Protein AF-A0A970PV44-F1 (afdb_monomer)

Sequence (141 aa):
REEISSREQLLSRIKLVRANASATMACYLYDFDLPQGEVYLADRWHYGSERLESALRNNFFGRYIDDVYYDVAVLTPRHIRVFACPRFNTEKNNDEIQQAVQARVRTVLESIKQYLDLDLDLEQMTVLPNLFALVRETEET

Structure (mmCIF, N/CA/C/O backbone):
data_AF-A0A970PV44-F1
#
_entry.id   AF-A0A970PV44-F1
#
loop_
_atom_site.group_PDB
_atom_site.id
_atom_site.type_symbol
_atom_site.label_atom_id
_atom_site.label_alt_id
_atom_site.label_comp_id
_atom_site.label_asym_id
_atom_site.label_entity_id
_atom_site.label_seq_id
_atom_site.pdbx_PDB_ins_code
_atom_site.Cartn_x
_atom_site.Cartn_y
_atom_site.Cartn_z
_atom_site.occupancy
_atom_site.B_iso_or_equiv
_atom_site.auth_seq_id
_atom_site.auth_comp_id
_atom_site.auth_asym_id
_atom_site.auth_atom_id
_atom_site.pdbx_PDB_model_num
ATOM 1 N N . ARG A 1 1 ? 2.798 -21.375 3.248 1.00 48.78 1 ARG A N 1
ATOM 2 C CA . ARG A 1 1 ? 2.315 -20.215 4.037 1.00 48.78 1 ARG A CA 1
ATOM 3 C C . ARG A 1 1 ? 1.330 -20.774 5.051 1.00 48.78 1 ARG A C 1
ATOM 5 O O . ARG A 1 1 ? 0.438 -21.482 4.617 1.00 48.78 1 ARG A O 1
ATOM 12 N N . GLU A 1 2 ? 1.538 -20.563 6.350 1.00 54.62 2 GLU A N 1
ATOM 13 C CA . GLU A 1 2 ? 0.539 -20.940 7.362 1.00 54.62 2 GLU A CA 1
ATOM 14 C C . GLU A 1 2 ? -0.668 -20.002 7.257 1.00 54.62 2 GLU A C 1
ATOM 16 O O . GLU A 1 2 ? -0.489 -18.784 7.179 1.00 54.62 2 GLU A O 1
ATOM 21 N N . GLU A 1 3 ? -1.873 -20.562 7.232 1.00 62.09 3 GLU A N 1
ATOM 22 C CA . GLU A 1 3 ? -3.119 -19.797 7.249 1.00 62.09 3 GLU A CA 1
ATOM 23 C C . GLU A 1 3 ? -3.427 -19.316 8.675 1.00 62.09 3 GLU A C 1
ATOM 25 O O . GLU A 1 3 ? -3.170 -20.018 9.652 1.00 62.09 3 GLU A O 1
ATOM 30 N N . ILE A 1 4 ? -3.945 -18.092 8.802 1.00 66.31 4 ILE A N 1
ATOM 31 C CA . ILE A 1 4 ? -4.392 -17.534 10.082 1.00 66.31 4 ILE A CA 1
ATOM 32 C C . ILE A 1 4 ? -5.891 -17.807 10.186 1.00 66.31 4 ILE A C 1
ATOM 34 O O . ILE A 1 4 ? -6.670 -17.200 9.453 1.00 66.31 4 ILE A O 1
ATOM 38 N N . SER A 1 5 ? -6.279 -18.724 11.073 1.00 71.88 5 SER A N 1
ATOM 39 C CA . SER A 1 5 ? -7.649 -19.247 11.148 1.00 71.88 5 SER A CA 1
ATOM 40 C C . SER A 1 5 ? -8.538 -18.552 12.183 1.00 71.88 5 SER A C 1
ATOM 42 O O . SER A 1 5 ? -9.728 -18.841 12.248 1.00 71.88 5 SER A O 1
ATOM 44 N N . SER A 1 6 ? -8.004 -17.625 12.992 1.00 77.94 6 SER A N 1
ATOM 45 C CA . SER A 1 6 ? -8.820 -16.851 13.940 1.00 77.94 6 SER A CA 1
ATOM 46 C C . SER A 1 6 ? -8.314 -15.426 14.188 1.00 77.94 6 SER A C 1
ATOM 48 O O . SER A 1 6 ? -7.128 -15.110 14.031 1.00 77.94 6 SER A O 1
ATOM 50 N N . ARG A 1 7 ? -9.223 -14.547 14.638 1.00 79.44 7 ARG A N 1
ATOM 51 C CA . ARG A 1 7 ? -8.915 -13.153 15.022 1.00 79.44 7 ARG A CA 1
ATOM 52 C C . ARG A 1 7 ? -7.883 -13.073 16.149 1.00 79.44 7 ARG A C 1
ATOM 54 O O . ARG A 1 7 ? -7.017 -12.199 16.143 1.00 79.44 7 ARG A O 1
ATOM 61 N N . GLU A 1 8 ? -7.947 -13.998 17.102 1.00 78.94 8 GLU A N 1
ATOM 62 C CA . GLU A 1 8 ? -7.019 -14.074 18.236 1.00 78.94 8 GLU A CA 1
ATOM 63 C C . GLU A 1 8 ? -5.613 -14.469 17.786 1.00 78.94 8 GLU A C 1
ATOM 65 O O . GLU A 1 8 ? -4.631 -13.882 18.247 1.00 78.94 8 GLU A O 1
ATOM 70 N N . GLN A 1 9 ? -5.503 -15.410 16.841 1.00 79.44 9 GLN A N 1
ATOM 71 C CA . GLN A 1 9 ? -4.222 -15.765 16.236 1.00 79.44 9 GLN A CA 1
ATOM 72 C C . GLN A 1 9 ? -3.623 -14.585 15.471 1.00 79.44 9 GLN A C 1
ATOM 74 O O . GLN A 1 9 ? -2.424 -14.329 15.600 1.00 79.44 9 GLN A O 1
ATOM 79 N N . LEU A 1 10 ? -4.443 -13.832 14.729 1.00 79.62 10 LEU A N 1
ATOM 80 C CA . LEU A 1 10 ? -3.992 -12.628 14.034 1.00 79.62 10 LEU A CA 1
ATOM 81 C C . LEU A 1 10 ? -3.448 -11.586 15.022 1.00 79.62 10 LEU A C 1
ATOM 83 O O . LEU A 1 10 ? -2.328 -11.107 14.850 1.00 79.62 10 LEU A O 1
ATOM 87 N N . LEU A 1 11 ? -4.188 -11.282 16.093 1.00 78.81 11 LEU A N 1
ATOM 88 C CA . LEU A 1 11 ? -3.743 -10.346 17.132 1.00 78.81 11 LEU A CA 1
ATOM 89 C C . LEU A 1 11 ? -2.473 -10.816 17.834 1.00 78.81 11 LEU A C 1
ATOM 91 O O . LEU A 1 11 ? -1.575 -10.010 18.078 1.00 78.81 11 LEU A O 1
ATOM 95 N N . SER A 1 12 ? -2.392 -12.105 18.161 1.00 76.62 12 SER A N 1
ATOM 96 C CA . SER A 1 12 ? -1.203 -12.700 18.766 1.00 76.62 12 SER A CA 1
ATOM 97 C C . SER A 1 12 ? 0.010 -12.523 17.853 1.00 76.62 12 SER A C 1
ATOM 99 O O . SER A 1 12 ? 1.041 -12.021 18.296 1.00 76.62 12 SER A O 1
ATOM 101 N N . ARG A 1 13 ? -0.131 -12.812 16.551 1.00 79.50 13 ARG A N 1
ATOM 102 C CA . ARG A 1 13 ? 0.947 -12.625 15.570 1.00 79.50 13 ARG A CA 1
ATOM 103 C C . ARG A 1 13 ? 1.336 -11.153 15.419 1.00 79.50 13 ARG A C 1
ATOM 105 O O . ARG A 1 13 ? 2.525 -10.861 15.482 1.00 79.50 13 ARG A O 1
ATOM 112 N N . ILE A 1 14 ? 0.375 -10.231 15.308 1.00 79.19 14 ILE A N 1
ATOM 113 C CA . ILE A 1 14 ? 0.627 -8.776 15.243 1.00 79.19 14 ILE A CA 1
ATOM 114 C C . ILE A 1 14 ? 1.417 -8.303 16.474 1.00 79.19 14 ILE A C 1
ATOM 116 O O . ILE A 1 14 ? 2.415 -7.592 16.331 1.00 79.19 14 ILE A O 1
ATOM 120 N N . LYS A 1 15 ? 1.021 -8.743 17.677 1.00 75.56 15 LYS A N 1
ATOM 121 C CA . LYS A 1 15 ? 1.729 -8.443 18.933 1.00 75.56 15 LYS A CA 1
ATOM 122 C C . LYS A 1 15 ? 3.137 -9.039 18.958 1.00 75.56 15 LYS A C 1
ATOM 124 O O . LYS A 1 15 ? 4.075 -8.345 19.342 1.00 75.56 15 LYS A O 1
ATOM 129 N N . LEU A 1 16 ? 3.295 -10.292 18.526 1.00 80.56 16 LEU A N 1
ATOM 130 C CA . LEU A 1 16 ? 4.586 -10.988 18.478 1.00 80.56 16 LEU A CA 1
ATOM 131 C C . LEU A 1 16 ? 5.588 -10.270 17.570 1.00 80.56 16 LEU A C 1
ATOM 133 O O . LEU A 1 16 ? 6.731 -10.062 17.972 1.00 80.56 16 LEU A O 1
ATOM 137 N N . VAL A 1 17 ? 5.159 -9.836 16.381 1.00 80.50 17 VAL A N 1
ATOM 138 C CA . VAL A 1 17 ? 6.032 -9.103 15.448 1.00 80.50 17 VAL A CA 1
ATOM 139 C C . VAL A 1 17 ? 6.165 -7.616 15.786 1.00 80.50 17 VAL A C 1
ATOM 141 O O . VAL A 1 17 ? 6.857 -6.890 15.074 1.00 80.50 17 VAL A O 1
ATOM 144 N N . ARG A 1 18 ? 5.509 -7.153 16.861 1.00 74.75 18 ARG A N 1
ATOM 145 C CA . ARG A 1 18 ? 5.439 -5.740 17.269 1.00 74.75 18 ARG A CA 1
ATOM 146 C C . ARG A 1 18 ? 5.046 -4.829 16.103 1.00 74.75 18 ARG A C 1
ATOM 148 O O . ARG A 1 18 ? 5.586 -3.733 15.951 1.00 74.75 18 ARG A O 1
ATOM 155 N N . ALA A 1 19 ? 4.125 -5.299 15.260 1.00 75.38 19 ALA A N 1
ATOM 156 C CA . ALA A 1 19 ? 3.626 -4.505 14.150 1.00 75.38 19 ALA A CA 1
ATOM 157 C C . ALA A 1 19 ? 2.840 -3.325 14.724 1.00 75.38 19 ALA A C 1
ATOM 159 O O . ALA A 1 19 ? 1.851 -3.500 15.432 1.00 75.38 19 ALA A O 1
ATOM 160 N N . ASN A 1 20 ? 3.297 -2.115 14.421 1.00 80.69 20 ASN A N 1
ATOM 161 C CA . ASN A 1 20 ? 2.693 -0.870 14.878 1.00 80.69 20 ASN A CA 1
ATOM 162 C C . ASN A 1 20 ? 1.494 -0.496 13.986 1.00 80.69 20 ASN A C 1
ATOM 164 O O . ASN A 1 20 ? 1.412 0.619 13.482 1.00 80.69 20 ASN A O 1
ATOM 168 N N . ALA A 1 21 ? 0.606 -1.462 13.750 1.00 85.06 21 ALA A N 1
ATOM 169 C CA . ALA A 1 21 ? -0.514 -1.401 12.820 1.00 85.06 21 ALA A CA 1
ATOM 170 C C . ALA A 1 21 ? -1.846 -1.498 13.579 1.00 85.06 21 ALA A C 1
ATOM 172 O O . ALA A 1 21 ? -1.984 -2.289 14.515 1.00 85.06 21 ALA A O 1
ATOM 173 N N . SER A 1 22 ? -2.829 -0.696 13.180 1.00 86.44 22 SER A N 1
ATOM 174 C CA . SER A 1 22 ? -4.175 -0.736 13.740 1.00 86.44 22 SER A CA 1
ATOM 175 C C . SER A 1 22 ? -4.928 -1.954 13.213 1.00 86.44 22 SER A C 1
ATOM 177 O O . SER A 1 22 ? -5.159 -2.088 12.016 1.00 86.44 22 SER A O 1
ATOM 179 N N . ALA A 1 23 ? -5.339 -2.845 14.116 1.00 84.38 23 ALA A N 1
ATOM 180 C CA . ALA A 1 23 ? -6.102 -4.035 13.747 1.00 84.38 23 ALA A CA 1
ATOM 181 C C . ALA A 1 23 ? -7.593 -3.764 13.516 1.00 84.38 23 ALA A C 1
ATOM 183 O O . ALA A 1 23 ? -8.278 -4.646 13.012 1.00 84.38 23 ALA A O 1
ATOM 184 N N . THR A 1 24 ? -8.099 -2.588 13.897 1.00 86.19 24 THR A N 1
ATOM 185 C CA . THR A 1 24 ? -9.535 -2.257 13.918 1.00 86.19 24 THR A CA 1
ATOM 186 C C . THR A 1 24 ? -9.936 -1.175 12.921 1.00 86.19 24 THR A C 1
ATOM 188 O O . THR A 1 24 ? -11.124 -1.039 12.643 1.00 86.19 24 THR A O 1
ATOM 191 N N . MET A 1 25 ? -8.978 -0.410 12.396 1.00 91.06 25 MET A N 1
ATOM 192 C CA . MET A 1 25 ? -9.230 0.629 11.396 1.00 91.06 25 MET A CA 1
ATOM 193 C C . MET A 1 25 ? -9.129 0.084 9.974 1.00 91.06 25 MET A C 1
ATOM 195 O O . MET A 1 25 ? -8.475 -0.935 9.737 1.00 91.06 25 MET A O 1
ATOM 199 N N . ALA A 1 26 ? -9.739 0.803 9.030 1.00 92.50 26 ALA A N 1
ATOM 200 C CA . ALA A 1 26 ? -9.743 0.410 7.630 1.00 92.50 26 ALA A CA 1
ATOM 201 C C . ALA A 1 26 ? -8.322 0.360 7.055 1.00 92.50 26 ALA A C 1
ATOM 203 O O . ALA A 1 26 ? -7.492 1.231 7.318 1.00 92.50 26 ALA A O 1
ATOM 204 N N . CYS A 1 27 ? -8.057 -0.671 6.261 1.00 93.19 27 CYS A N 1
ATOM 205 C CA . CYS A 1 27 ? -6.813 -0.850 5.523 1.00 93.19 27 CYS A CA 1
ATOM 206 C C . CYS A 1 27 ? -7.104 -0.794 4.024 1.00 93.19 27 CYS A C 1
ATOM 208 O O . CYS A 1 27 ? -8.205 -1.118 3.581 1.00 93.19 27 CYS A O 1
ATOM 210 N N . TYR A 1 28 ? -6.108 -0.425 3.231 1.00 94.19 28 TYR A N 1
ATOM 211 C CA . TYR A 1 28 ? -6.273 -0.198 1.801 1.00 94.19 28 TYR A CA 1
ATOM 212 C C . TYR A 1 28 ? -5.299 -1.066 1.020 1.00 94.19 28 TYR A C 1
ATOM 214 O O . TYR A 1 28 ? -4.120 -1.159 1.363 1.00 94.19 28 TYR A O 1
ATOM 222 N N . LEU A 1 29 ? -5.801 -1.688 -0.038 1.00 94.44 29 LEU A N 1
ATOM 223 C CA . LEU A 1 29 ? -5.012 -2.449 -0.990 1.00 94.44 29 LEU A CA 1
ATOM 224 C C . LEU A 1 29 ? -5.160 -1.809 -2.365 1.00 94.44 29 LEU A C 1
ATOM 226 O O . LEU A 1 29 ? -6.281 -1.566 -2.809 1.00 94.44 29 LEU A O 1
ATOM 230 N N . TYR A 1 30 ? -4.040 -1.549 -3.021 1.00 95.44 30 TYR A N 1
ATOM 231 C CA . TYR A 1 30 ? -3.997 -1.042 -4.384 1.00 95.44 30 TYR A CA 1
ATOM 232 C C . TYR A 1 30 ? -3.244 -2.039 -5.248 1.00 95.44 30 TYR A C 1
ATOM 234 O O . TYR A 1 30 ? -2.122 -2.421 -4.910 1.00 95.44 30 TYR A O 1
ATOM 242 N N . ASP A 1 31 ? -3.868 -2.442 -6.343 1.00 95.62 31 ASP A N 1
ATOM 243 C CA . ASP A 1 31 ? -3.271 -3.272 -7.375 1.00 95.62 31 ASP A CA 1
ATOM 244 C C . ASP A 1 31 ? -2.995 -2.410 -8.603 1.00 95.62 31 ASP A C 1
ATOM 246 O O . ASP A 1 31 ? -3.882 -1.709 -9.100 1.00 95.62 31 ASP A O 1
ATOM 250 N N . PHE A 1 32 ? -1.743 -2.441 -9.047 1.00 95.69 32 PHE A N 1
ATOM 251 C CA . PHE A 1 32 ? -1.248 -1.684 -10.183 1.00 95.69 32 PHE A CA 1
ATOM 252 C C . PHE A 1 32 ? -0.755 -2.621 -11.280 1.00 95.69 32 PHE A C 1
ATOM 254 O O . PHE A 1 32 ? 0.020 -3.544 -11.001 1.00 95.69 32 PHE A O 1
ATOM 261 N N . ASP A 1 33 ? -1.133 -2.315 -12.519 1.00 94.62 33 ASP A N 1
ATOM 262 C CA . ASP A 1 33 ? -0.465 -2.839 -13.704 1.00 94.62 33 ASP A CA 1
ATOM 263 C C . ASP A 1 33 ? 0.785 -2.002 -13.999 1.00 94.62 33 ASP A C 1
ATOM 265 O O . ASP A 1 33 ? 0.784 -0.774 -13.884 1.00 94.62 33 ASP A O 1
ATOM 269 N N . LEU A 1 34 ? 1.864 -2.686 -14.370 1.00 92.69 34 LEU A N 1
ATOM 270 C CA . LEU A 1 34 ? 3.108 -2.099 -14.852 1.00 92.69 34 LEU A CA 1
ATOM 271 C C . LEU A 1 34 ? 3.304 -2.537 -16.311 1.00 92.69 34 LEU A C 1
ATOM 273 O O . LEU A 1 34 ? 3.940 -3.572 -16.563 1.00 92.69 34 LEU A O 1
ATOM 277 N N . PRO A 1 35 ? 2.783 -1.779 -17.296 1.00 90.50 35 PRO A N 1
ATOM 278 C CA . PRO A 1 35 ? 2.786 -2.190 -18.695 1.00 90.50 35 PRO A CA 1
ATOM 279 C C . PRO A 1 35 ? 4.186 -2.469 -19.243 1.00 90.50 35 PRO A C 1
ATOM 281 O O . PRO A 1 35 ? 4.366 -3.403 -20.028 1.00 90.50 35 PRO A O 1
ATOM 284 N N . GLN A 1 36 ? 5.176 -1.683 -18.809 1.00 88.69 36 GLN A N 1
ATOM 285 C CA . GLN A 1 36 ? 6.568 -1.780 -19.255 1.00 88.69 36 GLN A CA 1
ATOM 286 C C . GLN A 1 36 ? 7.399 -2.780 -18.437 1.00 88.69 36 GLN A C 1
ATOM 288 O O . GLN A 1 36 ? 8.595 -2.933 -18.686 1.00 88.69 36 GLN A O 1
ATOM 293 N N . GLY A 1 37 ? 6.798 -3.454 -17.456 1.00 84.06 37 GLY A N 1
ATOM 294 C CA . GLY A 1 37 ? 7.532 -4.178 -16.424 1.00 84.06 37 GLY A CA 1
ATOM 295 C C . GLY A 1 37 ? 8.370 -5.345 -16.939 1.00 84.06 37 GLY A C 1
ATOM 296 O O . GLY A 1 37 ? 9.511 -5.499 -16.516 1.00 84.06 37 GLY A O 1
ATOM 297 N N . GLU A 1 38 ? 7.864 -6.112 -17.909 1.00 84.56 38 GLU A N 1
ATOM 298 C CA . GLU A 1 38 ? 8.612 -7.212 -18.546 1.00 84.56 38 GLU A CA 1
ATOM 299 C C . GLU A 1 38 ? 9.918 -6.715 -19.190 1.00 84.56 38 GLU A C 1
ATOM 301 O O . GLU A 1 38 ? 10.996 -7.229 -18.900 1.00 84.56 38 GLU A O 1
ATOM 306 N N . VAL A 1 39 ? 9.840 -5.662 -20.012 1.00 83.44 39 VAL A N 1
ATOM 307 C CA . VAL A 1 39 ? 11.006 -5.086 -20.708 1.00 83.44 39 VAL A CA 1
ATOM 308 C C . VAL A 1 39 ? 11.951 -4.412 -19.714 1.00 83.44 39 VAL A C 1
ATOM 310 O O . VAL A 1 39 ? 13.160 -4.637 -1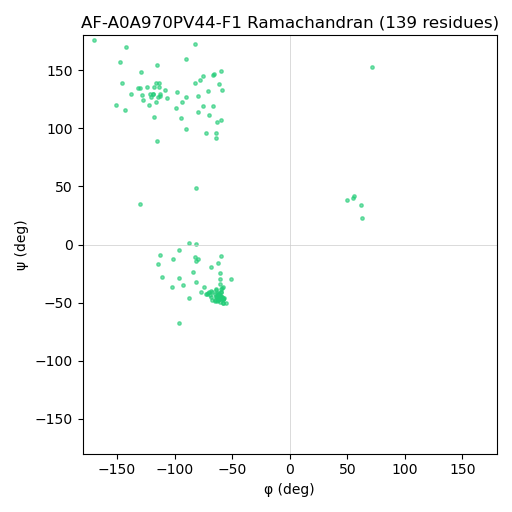9.744 1.00 83.44 39 VAL A O 1
ATOM 313 N N . TYR A 1 40 ? 11.402 -3.625 -18.786 1.00 80.69 40 TYR A N 1
ATOM 314 C CA . TYR A 1 40 ? 12.178 -2.901 -17.782 1.00 80.69 40 TYR A CA 1
ATOM 315 C C . TYR A 1 40 ? 13.000 -3.839 -16.889 1.00 80.69 40 TYR A C 1
ATOM 317 O O . TYR A 1 40 ? 14.159 -3.556 -16.572 1.00 80.69 40 TYR A O 1
ATOM 325 N N . LEU A 1 41 ? 12.410 -4.968 -16.492 1.00 79.81 41 LEU A N 1
ATOM 326 C CA . LEU A 1 41 ? 13.052 -5.943 -15.619 1.00 79.81 41 LEU A CA 1
ATOM 327 C C . LEU A 1 41 ? 14.005 -6.874 -16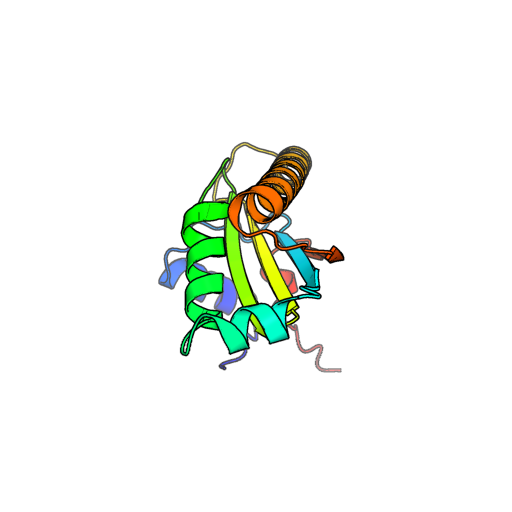.382 1.00 79.81 41 LEU A C 1
ATOM 329 O O . LEU A 1 41 ? 15.033 -7.247 -15.816 1.00 79.81 41 LEU A O 1
ATOM 333 N N . ALA A 1 42 ? 13.721 -7.198 -17.648 1.00 75.19 42 ALA A N 1
ATOM 334 C CA . ALA A 1 42 ? 14.579 -8.050 -18.474 1.00 75.19 42 ALA A CA 1
ATOM 335 C C . ALA A 1 42 ? 15.878 -7.356 -18.923 1.00 75.19 42 ALA A C 1
ATOM 337 O O . ALA A 1 42 ? 16.947 -7.962 -18.850 1.00 75.19 42 ALA A O 1
ATOM 338 N N . ASP A 1 43 ? 15.811 -6.088 -19.345 1.00 66.06 43 ASP A N 1
ATOM 339 C CA . ASP A 1 43 ? 16.954 -5.406 -19.975 1.00 66.06 43 ASP A CA 1
ATOM 340 C C . ASP A 1 43 ? 17.951 -4.802 -18.976 1.00 66.06 43 ASP A C 1
ATOM 342 O O . ASP A 1 43 ? 19.114 -4.571 -19.317 1.00 66.06 43 ASP A O 1
ATOM 346 N N . ARG A 1 44 ? 17.521 -4.506 -17.741 1.00 59.97 44 ARG A N 1
ATOM 347 C CA . ARG A 1 44 ? 18.329 -3.707 -16.804 1.00 59.97 44 ARG A CA 1
ATOM 348 C C . ARG A 1 44 ? 18.872 -4.464 -15.598 1.00 59.97 44 ARG A C 1
ATOM 350 O O . ARG A 1 44 ? 19.937 -4.063 -15.131 1.00 59.97 44 ARG A O 1
ATOM 357 N N . TRP A 1 45 ? 18.234 -5.534 -15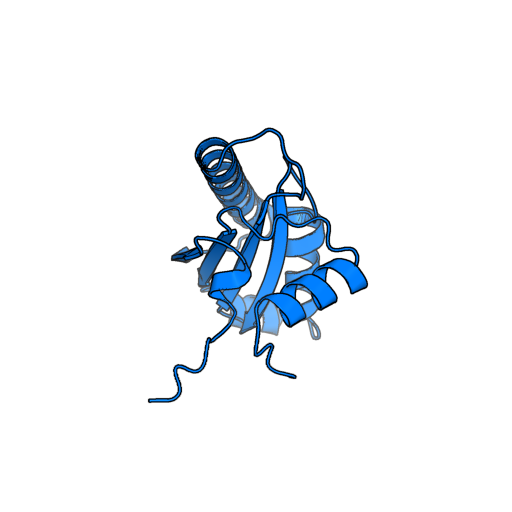.099 1.00 59.34 45 TRP A N 1
ATOM 358 C CA . TRP A 1 45 ? 18.647 -6.181 -13.839 1.00 59.34 45 TRP A CA 1
ATOM 359 C C . TRP A 1 45 ? 18.350 -7.691 -13.749 1.00 59.34 45 TRP A C 1
ATOM 361 O O . TRP A 1 45 ? 17.203 -8.099 -13.632 1.00 59.34 45 TRP A O 1
ATOM 371 N N . HIS A 1 46 ? 19.394 -8.514 -13.568 1.00 53.50 46 HIS A N 1
ATOM 372 C CA . HIS A 1 46 ? 19.268 -9.940 -13.198 1.00 53.50 46 HIS A CA 1
ATOM 373 C C . HIS A 1 46 ? 18.542 -10.205 -11.852 1.00 53.50 46 HIS A C 1
ATOM 375 O O . HIS A 1 46 ? 18.187 -11.345 -11.578 1.00 53.50 46 HIS A O 1
ATOM 381 N N . TYR A 1 47 ? 18.281 -9.164 -11.045 1.00 59.44 47 TYR A N 1
ATOM 382 C CA . TYR A 1 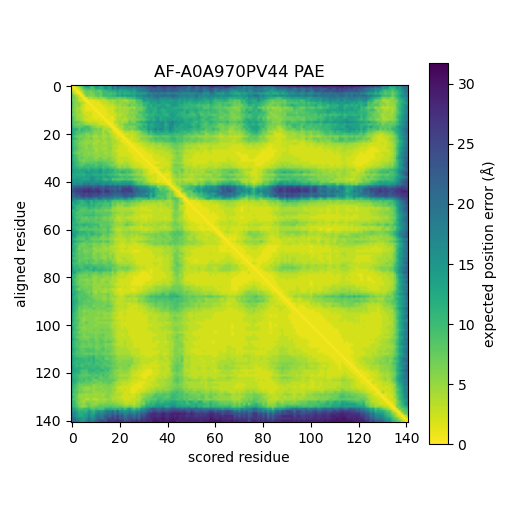47 ? 17.489 -9.184 -9.796 1.00 59.44 47 TYR A CA 1
ATOM 383 C C . TYR A 1 47 ? 16.420 -8.076 -9.789 1.00 59.44 47 TYR A C 1
ATOM 385 O O . TYR A 1 47 ? 16.182 -7.414 -8.776 1.00 59.44 47 TYR A O 1
ATOM 393 N N . GLY A 1 48 ? 15.856 -7.772 -10.961 1.00 75.00 48 GLY A N 1
ATOM 394 C CA . GLY A 1 48 ? 15.096 -6.543 -11.168 1.00 75.00 48 GLY A CA 1
ATOM 395 C C . GLY A 1 48 ? 13.884 -6.394 -10.257 1.00 75.00 48 GLY A C 1
ATOM 396 O O . GLY A 1 48 ? 13.654 -5.302 -9.746 1.00 75.00 48 GLY A O 1
ATOM 397 N N . SER A 1 49 ? 13.144 -7.479 -10.024 1.00 80.75 49 SER A N 1
ATOM 398 C CA . SER A 1 49 ? 11.913 -7.461 -9.229 1.00 80.75 49 SER A CA 1
ATOM 399 C C . SER A 1 49 ? 12.186 -7.107 -7.769 1.00 80.75 49 SER A C 1
ATOM 401 O O . SER A 1 49 ? 11.557 -6.198 -7.239 1.00 80.75 49 SER A O 1
ATOM 403 N N . GLU A 1 50 ? 13.180 -7.740 -7.140 1.00 83.94 50 GLU A N 1
ATOM 404 C CA . GLU A 1 50 ? 13.570 -7.447 -5.754 1.00 83.94 50 GLU A CA 1
ATOM 405 C C . GLU A 1 50 ? 14.096 -6.015 -5.597 1.00 83.94 50 GLU A C 1
ATOM 407 O O . GLU A 1 50 ? 13.804 -5.333 -4.611 1.00 83.94 50 GLU A O 1
ATOM 412 N N . ARG A 1 51 ? 14.859 -5.522 -6.580 1.00 85.25 51 ARG A N 1
ATOM 413 C CA . ARG A 1 51 ? 15.368 -4.145 -6.562 1.00 85.25 51 ARG A CA 1
ATOM 414 C C . ARG A 1 51 ? 14.264 -3.121 -6.773 1.00 85.25 51 ARG A C 1
ATOM 416 O O . ARG A 1 51 ? 14.278 -2.098 -6.091 1.00 85.25 51 ARG A O 1
ATOM 423 N N . LEU A 1 52 ? 13.333 -3.389 -7.685 1.00 87.75 52 LEU A N 1
ATOM 424 C CA . LEU A 1 52 ? 12.162 -2.550 -7.899 1.00 87.75 52 LEU A CA 1
ATOM 425 C C . LEU A 1 52 ? 11.302 -2.528 -6.637 1.00 87.75 52 LEU A C 1
ATOM 427 O O . LEU A 1 52 ? 10.987 -1.450 -6.149 1.00 87.75 52 LEU A O 1
ATOM 431 N N . GLU A 1 53 ? 11.014 -3.685 -6.041 1.00 90.06 53 GLU A N 1
ATOM 432 C CA . GLU A 1 53 ? 10.263 -3.770 -4.789 1.00 90.06 53 GLU A CA 1
ATOM 433 C C . GLU A 1 53 ? 10.948 -2.983 -3.667 1.00 90.06 53 GLU A C 1
ATOM 435 O O . GLU A 1 53 ? 10.310 -2.178 -2.988 1.00 90.06 53 GLU A O 1
ATOM 440 N N . SER A 1 54 ? 12.262 -3.157 -3.504 1.00 89.69 54 SER A N 1
ATOM 441 C CA . SER A 1 54 ? 13.053 -2.418 -2.520 1.00 89.69 54 SER A CA 1
ATOM 442 C C . SER A 1 54 ? 13.032 -0.911 -2.781 1.00 89.69 54 SER A C 1
ATOM 444 O O . SER A 1 54 ? 12.874 -0.132 -1.842 1.00 89.69 54 SER A O 1
ATOM 446 N N . ALA A 1 55 ? 13.137 -0.475 -4.039 1.00 89.94 55 ALA A N 1
ATOM 447 C CA . ALA A 1 55 ? 13.057 0.936 -4.397 1.00 89.94 55 ALA A CA 1
ATOM 448 C C . ALA A 1 55 ? 11.665 1.508 -4.094 1.00 89.94 55 ALA A C 1
ATOM 450 O O . ALA A 1 55 ? 11.564 2.535 -3.424 1.00 89.94 55 ALA A O 1
ATOM 451 N N . LEU A 1 56 ? 10.596 0.832 -4.523 1.00 91.12 56 LEU A N 1
ATOM 452 C CA . LEU A 1 56 ? 9.215 1.240 -4.262 1.00 91.12 56 LEU A CA 1
ATOM 453 C C . LEU A 1 56 ? 8.945 1.343 -2.760 1.00 91.12 56 LEU A C 1
ATOM 455 O O . LEU A 1 56 ? 8.431 2.358 -2.293 1.00 91.12 56 LEU A O 1
ATOM 459 N N . ARG A 1 57 ? 9.358 0.335 -1.991 1.00 90.56 57 ARG A N 1
ATOM 460 C CA . ARG A 1 57 ? 9.166 0.274 -0.541 1.00 90.56 57 ARG A CA 1
ATOM 461 C C . ARG A 1 57 ? 9.978 1.334 0.206 1.00 90.56 57 ARG A C 1
ATOM 463 O O . ARG A 1 57 ? 9.435 2.020 1.068 1.00 90.56 57 ARG A O 1
ATOM 470 N N . ASN A 1 58 ? 11.267 1.473 -0.104 1.00 88.56 58 ASN A N 1
ATOM 471 C CA . ASN A 1 58 ? 12.191 2.277 0.702 1.00 88.56 58 ASN A CA 1
ATOM 472 C C . ASN A 1 58 ? 12.318 3.728 0.227 1.00 88.56 58 ASN A C 1
ATOM 474 O O . ASN A 1 58 ? 12.470 4.616 1.062 1.00 88.56 58 ASN A O 1
ATOM 478 N N . ASN A 1 59 ? 12.240 3.976 -1.083 1.00 88.44 59 ASN A N 1
ATOM 479 C CA . ASN A 1 59 ? 12.510 5.296 -1.658 1.00 88.44 59 ASN A CA 1
ATOM 480 C C . ASN A 1 59 ? 11.228 6.046 -2.024 1.00 88.44 59 ASN A C 1
ATOM 482 O O . ASN A 1 59 ? 11.173 7.263 -1.865 1.00 88.44 59 ASN A O 1
ATOM 486 N N . PHE A 1 60 ? 10.204 5.338 -2.507 1.00 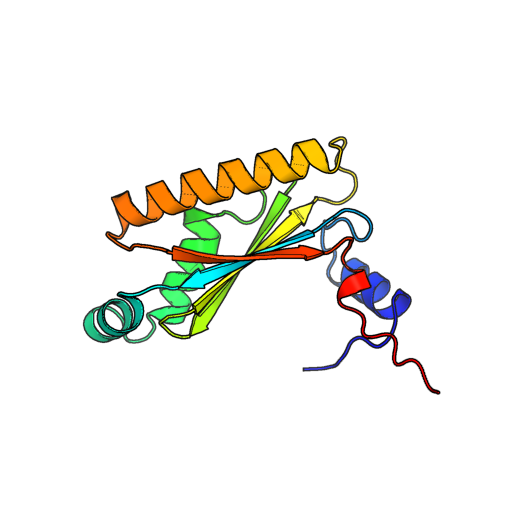91.06 60 PHE A N 1
ATOM 487 C CA . PHE A 1 60 ? 8.979 5.974 -2.989 1.00 91.06 60 PHE A CA 1
ATOM 488 C C . PHE A 1 60 ? 7.888 6.012 -1.925 1.00 91.06 60 PHE A C 1
ATOM 490 O O . PHE A 1 60 ? 7.563 7.091 -1.439 1.00 91.06 60 PHE A O 1
ATOM 497 N N . PHE A 1 61 ? 7.343 4.861 -1.522 1.00 91.38 61 PHE A N 1
ATOM 498 C CA . PHE A 1 61 ? 6.271 4.796 -0.526 1.00 91.38 61 PHE A CA 1
ATOM 499 C C . PHE A 1 61 ? 6.774 5.114 0.878 1.00 91.38 61 PHE A C 1
ATOM 501 O O . PHE A 1 61 ? 6.150 5.915 1.581 1.00 91.38 61 PHE A O 1
ATOM 508 N N . GLY A 1 62 ? 7.935 4.576 1.253 1.00 88.00 62 GLY A N 1
ATOM 509 C CA . GLY A 1 62 ? 8.452 4.658 2.613 1.00 88.00 62 GLY A CA 1
ATOM 510 C C . GLY A 1 62 ? 7.658 3.768 3.571 1.00 88.00 62 GLY A C 1
ATOM 511 O O . GLY A 1 62 ? 6.483 3.484 3.367 1.00 88.00 62 GLY A O 1
ATOM 512 N N . ARG A 1 63 ? 8.299 3.313 4.649 1.00 85.25 63 ARG A N 1
ATOM 513 C CA . ARG A 1 63 ? 7.697 2.310 5.541 1.00 85.25 63 ARG A CA 1
ATOM 514 C C . ARG A 1 63 ? 6.598 2.871 6.448 1.00 85.25 63 ARG A C 1
ATOM 516 O O . ARG A 1 63 ? 5.629 2.176 6.721 1.00 85.25 63 ARG A O 1
ATOM 523 N N . TYR A 1 64 ? 6.757 4.103 6.928 1.00 88.12 64 TYR A N 1
ATOM 524 C CA . TYR A 1 64 ? 5.782 4.793 7.776 1.00 88.12 64 TYR A CA 1
ATOM 525 C C . TYR A 1 64 ? 5.752 6.274 7.409 1.00 88.12 64 TYR A C 1
ATOM 527 O O . TYR A 1 64 ? 6.750 6.968 7.597 1.00 88.12 64 TYR A O 1
ATOM 535 N N . ILE A 1 65 ? 4.621 6.749 6.895 1.00 89.62 65 ILE A N 1
ATOM 536 C CA . ILE A 1 65 ? 4.409 8.146 6.510 1.00 89.62 65 ILE A CA 1
ATOM 537 C C . ILE A 1 65 ? 3.017 8.554 6.978 1.00 89.62 65 ILE A C 1
ATOM 539 O O . ILE A 1 65 ? 2.047 7.857 6.700 1.00 89.62 65 ILE A O 1
ATOM 543 N N . ASP A 1 66 ? 2.933 9.687 7.674 1.00 88.62 66 ASP A N 1
ATOM 544 C CA . ASP A 1 66 ? 1.669 10.329 8.046 1.00 88.62 66 ASP A CA 1
ATOM 545 C C . ASP A 1 66 ? 0.691 9.424 8.836 1.00 88.62 66 ASP A C 1
ATOM 547 O O . ASP A 1 66 ? -0.515 9.414 8.596 1.00 88.62 66 ASP A O 1
ATOM 551 N N . ASP A 1 67 ? 1.236 8.653 9.787 1.00 91.25 67 ASP A N 1
ATOM 552 C CA . ASP A 1 67 ? 0.544 7.614 10.573 1.00 91.25 67 ASP A CA 1
ATOM 553 C C . ASP A 1 67 ? -0.015 6.436 9.765 1.00 91.25 67 ASP A C 1
ATOM 555 O O . ASP A 1 67 ? -0.879 5.695 10.233 1.00 91.25 67 ASP A O 1
ATOM 559 N N . VAL A 1 68 ? 0.539 6.188 8.581 1.00 92.31 68 VAL A N 1
ATOM 560 C CA . VAL A 1 68 ? 0.215 5.020 7.768 1.00 92.31 68 VAL A CA 1
ATOM 561 C C . VAL A 1 68 ? 1.472 4.196 7.509 1.00 92.31 68 VAL A C 1
ATOM 563 O O . VAL A 1 68 ? 2.510 4.708 7.088 1.00 92.31 68 VAL A O 1
ATOM 566 N N . TYR A 1 69 ? 1.373 2.899 7.779 1.00 91.56 69 TYR A N 1
ATOM 567 C CA . TYR A 1 69 ? 2.320 1.887 7.337 1.00 91.56 69 TYR A CA 1
ATOM 568 C C . TYR A 1 69 ? 2.040 1.525 5.883 1.00 91.56 69 TYR A C 1
ATOM 570 O O . TYR A 1 69 ? 0.911 1.148 5.566 1.00 91.56 69 TYR A O 1
ATOM 578 N N . TYR A 1 70 ? 3.063 1.575 5.035 1.00 92.50 70 TYR A N 1
ATOM 579 C CA . TYR A 1 70 ? 2.967 1.104 3.657 1.00 92.50 70 TYR A CA 1
ATOM 580 C C . TYR A 1 70 ? 3.849 -0.117 3.454 1.00 92.50 70 TYR A C 1
ATOM 582 O O . TYR A 1 70 ? 4.990 -0.174 3.923 1.00 92.50 70 TYR A O 1
ATOM 590 N N . ASP A 1 71 ? 3.319 -1.077 2.710 1.00 91.38 71 ASP A N 1
ATOM 591 C CA . ASP A 1 71 ? 4.069 -2.210 2.209 1.00 91.38 71 ASP A CA 1
ATOM 592 C C . ASP A 1 71 ? 3.857 -2.378 0.711 1.00 91.38 71 ASP A C 1
ATOM 594 O O . ASP A 1 71 ? 2.788 -2.066 0.189 1.00 91.38 71 ASP A O 1
ATOM 598 N N . VAL A 1 72 ? 4.878 -2.873 0.021 1.00 92.81 72 VAL A N 1
ATOM 599 C CA . VAL A 1 72 ? 4.854 -3.062 -1.431 1.00 92.81 72 VAL A CA 1
ATOM 600 C C . VAL A 1 72 ? 5.349 -4.458 -1.755 1.00 92.81 72 VAL A C 1
ATOM 602 O O . VAL A 1 72 ? 6.369 -4.891 -1.220 1.00 92.81 72 VAL A O 1
ATOM 605 N N . ALA A 1 73 ? 4.640 -5.136 -2.649 1.00 91.38 73 ALA A N 1
ATOM 606 C CA . ALA A 1 73 ? 5.030 -6.423 -3.197 1.00 91.38 73 ALA A CA 1
ATOM 607 C C . ALA A 1 73 ? 4.972 -6.379 -4.727 1.00 91.38 73 ALA A C 1
ATOM 609 O O . ALA A 1 73 ? 3.943 -6.013 -5.299 1.00 91.38 73 ALA A O 1
ATOM 610 N N . VAL A 1 74 ? 6.055 -6.785 -5.388 1.00 90.69 74 VAL A N 1
ATOM 611 C CA . VAL A 1 74 ? 6.074 -7.015 -6.839 1.00 90.69 74 VAL A CA 1
ATOM 612 C C . VAL A 1 74 ? 5.682 -8.477 -7.061 1.00 90.69 74 VAL A C 1
ATOM 614 O O . VAL A 1 74 ? 6.486 -9.384 -6.857 1.00 90.69 74 VAL A O 1
ATOM 617 N N . LEU A 1 75 ? 4.416 -8.723 -7.408 1.00 89.00 75 LEU A N 1
ATOM 618 C CA . LEU A 1 75 ? 3.862 -10.078 -7.533 1.00 89.00 75 LEU A CA 1
ATOM 619 C C . LEU A 1 75 ? 4.297 -10.749 -8.838 1.00 89.00 75 LEU A C 1
ATOM 621 O O . LEU A 1 75 ? 4.618 -11.935 -8.858 1.00 89.00 75 LEU A O 1
ATOM 625 N N . THR A 1 76 ? 4.302 -9.979 -9.922 1.00 87.94 76 THR A N 1
ATOM 626 C CA . THR A 1 76 ? 4.829 -10.360 -11.237 1.00 87.94 76 THR A CA 1
ATOM 627 C C . THR A 1 76 ? 5.503 -9.130 -11.852 1.00 87.94 76 THR A C 1
ATOM 629 O O . THR A 1 76 ? 5.315 -8.025 -11.337 1.00 87.94 76 THR A O 1
ATOM 632 N N . PRO A 1 77 ? 6.244 -9.261 -12.968 1.00 87.06 77 PRO A N 1
ATOM 633 C CA . PRO A 1 77 ? 6.754 -8.103 -13.698 1.00 87.06 77 PRO A CA 1
ATOM 634 C C . PRO A 1 77 ? 5.690 -7.051 -14.020 1.00 87.06 77 PRO A C 1
ATOM 636 O O . PRO A 1 77 ? 6.010 -5.873 -14.077 1.00 87.06 77 PRO A O 1
ATOM 639 N N . ARG A 1 78 ? 4.429 -7.464 -14.187 1.00 90.38 78 ARG A N 1
ATOM 640 C CA . ARG A 1 78 ? 3.305 -6.586 -14.520 1.00 90.38 78 ARG A CA 1
ATOM 641 C C . ARG A 1 78 ? 2.411 -6.216 -13.343 1.00 90.38 78 ARG A C 1
ATOM 643 O O . ARG A 1 78 ? 1.583 -5.341 -13.504 1.00 90.38 78 ARG A O 1
ATOM 650 N N . HIS A 1 79 ? 2.525 -6.871 -12.192 1.00 92.19 79 HIS A N 1
ATOM 651 C CA . HIS A 1 79 ? 1.608 -6.646 -11.073 1.00 92.19 79 HIS A CA 1
ATOM 652 C C . HIS A 1 79 ? 2.340 -6.206 -9.821 1.00 92.19 79 HIS A C 1
ATOM 654 O O . HIS A 1 79 ? 3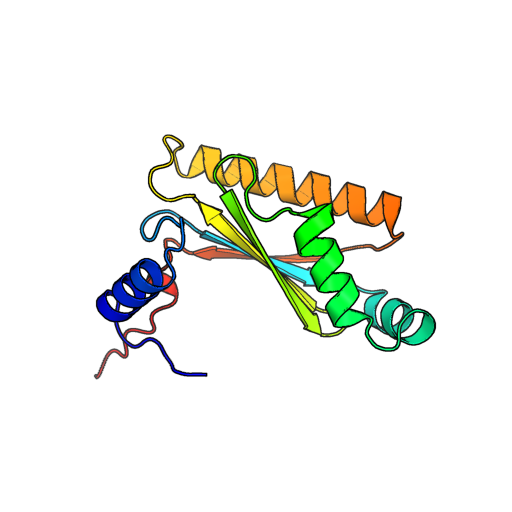.142 -6.954 -9.250 1.00 92.19 79 HIS A O 1
ATOM 660 N N . ILE A 1 80 ? 1.981 -5.018 -9.348 1.00 93.31 80 ILE A N 1
ATOM 661 C CA . ILE A 1 80 ? 2.479 -4.447 -8.105 1.00 93.31 80 ILE A CA 1
ATOM 662 C C . ILE A 1 80 ? 1.308 -4.236 -7.163 1.00 93.31 80 ILE A C 1
ATOM 664 O O . ILE A 1 80 ? 0.312 -3.612 -7.509 1.00 93.31 80 ILE A O 1
ATOM 668 N N . ARG A 1 81 ? 1.462 -4.725 -5.936 1.00 94.75 81 ARG A N 1
ATOM 669 C CA . ARG A 1 81 ? 0.477 -4.570 -4.875 1.00 94.75 81 ARG A CA 1
ATOM 670 C C . ARG A 1 81 ? 1.024 -3.672 -3.786 1.00 94.75 81 ARG A C 1
ATOM 672 O O . ARG A 1 81 ? 2.109 -3.917 -3.260 1.00 94.75 81 ARG A O 1
ATOM 679 N N . VAL A 1 82 ? 0.240 -2.672 -3.410 1.00 94.75 82 VAL A N 1
ATOM 680 C CA . VAL A 1 82 ? 0.535 -1.765 -2.303 1.00 94.75 82 VAL A CA 1
ATOM 681 C C . VAL A 1 82 ? -0.498 -1.972 -1.212 1.00 94.75 82 VAL A C 1
ATOM 683 O O . VAL A 1 82 ? -1.702 -1.910 -1.448 1.00 94.75 82 VAL A O 1
ATOM 686 N N . PHE A 1 83 ? -0.015 -2.207 -0.003 1.00 93.75 83 PHE A N 1
ATOM 687 C CA . PHE A 1 83 ? -0.821 -2.303 1.199 1.00 93.75 83 PHE A CA 1
ATOM 688 C C . PHE A 1 83 ? -0.590 -1.069 2.063 1.00 93.75 83 PHE A C 1
ATOM 690 O O . PHE A 1 83 ? 0.553 -0.692 2.305 1.00 93.75 83 PHE A O 1
ATOM 697 N N . ALA A 1 84 ? -1.663 -0.454 2.547 1.00 93.88 84 ALA A N 1
ATOM 698 C CA . ALA A 1 84 ? -1.614 0.688 3.445 1.00 93.88 84 ALA A CA 1
ATOM 699 C C . ALA A 1 84 ? -2.477 0.419 4.682 1.00 93.88 84 ALA A C 1
ATOM 701 O O . ALA A 1 84 ? -3.670 0.132 4.573 1.00 93.88 84 ALA A O 1
ATOM 702 N N . CYS A 1 85 ? -1.875 0.523 5.863 1.00 92.81 85 CYS A N 1
ATOM 703 C CA . CYS A 1 85 ? -2.535 0.274 7.139 1.00 92.81 85 CYS A CA 1
ATOM 704 C C . CYS A 1 85 ? -2.277 1.426 8.111 1.00 92.81 85 CYS A C 1
ATOM 706 O O . CYS A 1 85 ? -1.122 1.822 8.274 1.00 92.81 85 CYS A O 1
ATOM 708 N N . PRO A 1 86 ? -3.297 1.928 8.820 1.00 93.56 86 PRO A N 1
ATOM 709 C CA . PRO A 1 86 ? -3.102 2.930 9.858 1.00 93.56 86 PRO A CA 1
ATOM 710 C C . PRO A 1 86 ? -2.179 2.418 10.952 1.00 93.56 86 PRO A C 1
ATOM 712 O O . PRO A 1 86 ? -2.163 1.226 11.277 1.00 93.56 86 PRO A O 1
ATOM 715 N N . ARG A 1 87 ? -1.438 3.335 11.559 1.00 91.19 87 ARG A N 1
ATOM 716 C CA . ARG A 1 87 ? -0.628 3.067 12.735 1.00 91.19 87 ARG A CA 1
ATOM 717 C C . ARG A 1 87 ? -1.520 2.719 13.926 1.00 91.19 87 ARG A C 1
ATOM 719 O O . ARG A 1 87 ? -2.614 3.259 14.087 1.00 91.19 87 ARG A O 1
ATOM 726 N N . PHE A 1 88 ? -1.035 1.843 14.802 1.00 86.56 88 PHE A N 1
ATOM 727 C CA . PHE A 1 88 ? -1.673 1.638 16.099 1.00 86.56 88 PHE A CA 1
ATOM 728 C C . PHE A 1 88 ? -1.709 2.953 16.901 1.00 86.56 88 PHE A C 1
ATOM 730 O O . PHE A 1 88 ? -0.688 3.632 17.024 1.00 86.56 88 PHE A O 1
ATOM 737 N N . ASN A 1 89 ? -2.874 3.277 17.471 1.00 85.00 89 ASN A N 1
ATOM 738 C CA . ASN A 1 89 ? -3.102 4.471 18.291 1.00 85.00 89 ASN A CA 1
ATOM 739 C C . ASN A 1 89 ? -2.885 5.811 17.556 1.00 85.00 89 ASN A C 1
ATOM 741 O O . ASN A 1 89 ? -2.408 6.770 18.160 1.00 85.00 89 ASN A O 1
ATOM 745 N N . THR A 1 90 ? -3.196 5.876 16.257 1.00 88.31 90 THR A N 1
ATOM 746 C CA . THR A 1 90 ? -3.313 7.166 15.558 1.00 88.31 90 THR A CA 1
ATOM 747 C C . THR A 1 90 ? -4.513 7.955 16.089 1.00 88.31 90 THR A C 1
ATOM 749 O O . THR A 1 90 ? -5.532 7.372 16.457 1.00 88.31 90 THR A O 1
ATOM 752 N N . GLU A 1 91 ? -4.384 9.280 16.135 1.00 90.62 91 GLU A N 1
ATOM 753 C CA . GLU A 1 91 ? -5.475 10.196 16.500 1.00 90.62 91 GLU A CA 1
ATOM 754 C C . GLU A 1 91 ? -6.403 10.496 15.313 1.00 90.62 91 GLU A C 1
ATOM 756 O O . GLU A 1 91 ? -7.483 11.056 15.495 1.00 90.62 91 GLU A O 1
ATOM 761 N N . LYS A 1 92 ? -5.995 10.101 14.101 1.00 91.38 92 LYS A N 1
ATOM 762 C CA . LYS A 1 92 ? -6.753 10.314 12.872 1.00 91.38 92 LYS A CA 1
ATOM 763 C C . LYS A 1 92 ? -7.937 9.366 12.769 1.00 91.38 92 LYS A C 1
ATOM 765 O O . LYS A 1 92 ? -7.851 8.188 13.121 1.00 91.38 92 LYS A O 1
ATOM 770 N N . ASN A 1 93 ? -9.028 9.857 12.198 1.00 92.00 93 ASN A N 1
ATOM 771 C CA . ASN A 1 93 ? -10.163 9.022 11.822 1.00 92.00 93 ASN A CA 1
ATOM 772 C C . ASN A 1 93 ? -9.937 8.323 10.460 1.00 92.00 93 ASN A C 1
ATOM 774 O O . ASN A 1 93 ? -8.955 8.572 9.759 1.00 92.00 93 ASN A O 1
ATOM 778 N N . ASN A 1 94 ? -10.844 7.415 10.079 1.00 89.31 94 ASN A N 1
ATOM 779 C CA . ASN A 1 94 ? -10.715 6.651 8.831 1.00 89.31 94 ASN A CA 1
ATOM 780 C C . ASN A 1 94 ? -10.701 7.541 7.575 1.00 89.31 94 ASN A C 1
ATOM 782 O O . ASN A 1 94 ? -9.978 7.211 6.636 1.00 89.31 94 ASN A O 1
ATOM 786 N N . ASP A 1 95 ? -11.439 8.653 7.564 1.00 91.88 95 ASP A N 1
ATOM 787 C CA . ASP A 1 95 ? -11.524 9.554 6.408 1.00 91.88 95 ASP A CA 1
ATOM 788 C C . ASP A 1 95 ? -10.207 10.318 6.217 1.00 91.88 95 ASP A C 1
ATOM 790 O O . ASP A 1 95 ? -9.697 10.425 5.101 1.00 91.88 95 ASP A O 1
ATOM 794 N N . GLU A 1 96 ? -9.603 10.791 7.311 1.00 94.06 96 GLU A N 1
ATOM 795 C CA . GLU A 1 96 ? -8.288 11.443 7.300 1.00 94.06 96 GLU A CA 1
ATOM 796 C C . GLU A 1 96 ? -7.192 10.489 6.812 1.00 94.06 96 GLU A C 1
ATOM 798 O O . GLU A 1 96 ? -6.361 10.855 5.979 1.00 94.06 96 GLU A O 1
ATOM 803 N N . ILE A 1 97 ? -7.216 9.238 7.283 1.00 94.19 97 ILE A N 1
ATOM 804 C CA . ILE A 1 97 ? -6.317 8.189 6.794 1.00 94.19 97 ILE A CA 1
ATOM 805 C C . ILE A 1 97 ? -6.557 7.935 5.304 1.00 94.19 97 ILE A C 1
ATOM 807 O O . ILE A 1 97 ? -5.593 7.847 4.544 1.00 94.19 97 ILE A O 1
ATOM 811 N N . GLN A 1 98 ? -7.810 7.805 4.865 1.00 93.25 98 GLN A N 1
ATOM 812 C CA . GLN A 1 98 ? -8.126 7.544 3.462 1.00 93.25 98 GLN A CA 1
ATOM 813 C C . GLN A 1 98 ? -7.553 8.636 2.557 1.00 93.25 98 GLN A C 1
ATOM 815 O O . GLN A 1 98 ? -6.903 8.334 1.553 1.00 93.25 98 GLN A O 1
ATOM 820 N N . GLN A 1 99 ? -7.754 9.899 2.933 1.00 94.31 99 GLN A N 1
ATOM 821 C CA . GLN A 1 99 ? -7.225 11.047 2.205 1.00 94.31 99 GLN A CA 1
ATOM 822 C C . GLN A 1 99 ? -5.692 11.043 2.180 1.00 94.31 99 GLN A C 1
ATOM 824 O O . GLN A 1 99 ? -5.102 11.245 1.117 1.00 94.31 99 GLN A O 1
ATOM 829 N N . ALA A 1 100 ? -5.044 10.752 3.313 1.00 94.19 100 ALA A N 1
ATOM 830 C CA . ALA A 1 100 ? -3.588 10.649 3.401 1.00 94.19 100 ALA A CA 1
ATOM 831 C C . ALA A 1 100 ? -3.031 9.551 2.478 1.00 94.19 100 ALA A C 1
ATOM 833 O O . ALA A 1 100 ? -2.072 9.782 1.737 1.00 94.19 100 ALA A O 1
ATOM 834 N N . VAL A 1 101 ? -3.671 8.377 2.459 1.00 94.94 101 VAL A N 1
ATOM 835 C CA . VAL A 1 101 ? -3.295 7.254 1.590 1.00 94.94 101 VAL A CA 1
ATOM 836 C C . VAL A 1 101 ? -3.451 7.617 0.117 1.00 94.94 101 VAL A C 1
ATOM 838 O O . VAL A 1 101 ? -2.519 7.417 -0.661 1.00 94.94 101 VAL A O 1
ATOM 841 N N . GLN A 1 102 ? -4.593 8.183 -0.278 1.00 94.06 102 GLN A N 1
ATOM 842 C CA . GLN A 1 102 ? -4.841 8.579 -1.668 1.00 94.06 102 GLN A CA 1
ATOM 843 C C . GLN A 1 102 ? -3.852 9.649 -2.142 1.00 94.06 102 GLN A C 1
ATOM 845 O O . GLN A 1 102 ? -3.303 9.547 -3.242 1.00 94.06 102 GLN A O 1
ATOM 850 N N . ALA A 1 103 ? -3.583 10.653 -1.303 1.00 94.69 103 ALA A N 1
ATOM 851 C CA . ALA A 1 103 ? -2.600 11.684 -1.601 1.00 94.69 103 ALA A CA 1
ATOM 852 C C . ALA A 1 103 ? -1.202 11.079 -1.777 1.00 94.69 103 ALA A C 1
ATOM 854 O O . ALA A 1 103 ? -0.524 11.389 -2.758 1.00 94.69 103 ALA A O 1
ATOM 855 N N . ARG A 1 104 ? -0.799 10.172 -0.876 1.00 94.50 104 ARG A N 1
ATOM 856 C CA . ARG A 1 104 ? 0.503 9.505 -0.935 1.00 94.50 104 ARG A CA 1
ATOM 857 C C . ARG A 1 104 ? 0.658 8.663 -2.193 1.00 94.50 104 ARG A C 1
ATOM 859 O O . ARG A 1 104 ? 1.679 8.794 -2.861 1.00 94.50 104 ARG A O 1
ATOM 866 N N . VAL A 1 105 ? -0.337 7.838 -2.522 1.00 94.12 105 VAL A N 1
ATOM 867 C CA . VAL A 1 105 ? -0.336 7.016 -3.741 1.00 94.12 105 VAL A CA 1
ATOM 868 C C . VAL A 1 105 ? -0.148 7.904 -4.968 1.00 94.12 105 VAL A C 1
ATOM 870 O O . VAL A 1 105 ? 0.781 7.672 -5.733 1.00 94.12 105 VAL A O 1
ATOM 873 N N . ARG A 1 106 ? -0.934 8.978 -5.113 1.00 94.38 106 ARG A N 1
ATOM 874 C CA . ARG A 1 106 ? -0.808 9.905 -6.248 1.00 94.38 106 ARG A CA 1
ATOM 875 C C . ARG A 1 106 ? 0.591 10.522 -6.357 1.00 94.38 106 ARG A C 1
ATOM 877 O O . ARG A 1 106 ? 1.195 10.446 -7.421 1.00 94.38 106 ARG A O 1
ATOM 884 N N . THR A 1 107 ? 1.132 11.071 -5.265 1.00 94.62 107 THR A N 1
ATOM 885 C CA . THR A 1 107 ? 2.489 11.652 -5.262 1.00 94.62 107 THR A CA 1
ATOM 886 C C . THR A 1 107 ? 3.552 10.621 -5.644 1.00 94.62 107 THR A C 1
ATOM 888 O O . THR A 1 107 ? 4.522 10.940 -6.334 1.00 94.62 107 THR A O 1
ATOM 891 N N . VAL A 1 108 ? 3.389 9.377 -5.191 1.00 93.81 108 VAL A N 1
ATOM 892 C CA . VAL A 1 108 ? 4.324 8.296 -5.502 1.00 93.81 108 VAL A CA 1
ATOM 893 C C . VAL A 1 108 ? 4.248 7.902 -6.975 1.00 93.81 108 VAL A C 1
ATOM 895 O O . VAL A 1 108 ? 5.300 7.770 -7.592 1.00 93.81 108 VAL A O 1
ATOM 898 N N . LEU A 1 109 ? 3.052 7.778 -7.556 1.00 93.81 109 LEU A N 1
ATOM 899 C CA . LEU A 1 109 ? 2.884 7.483 -8.984 1.00 93.81 109 LEU A CA 1
ATOM 900 C C . LEU A 1 109 ? 3.544 8.557 -9.862 1.00 93.81 109 LEU A C 1
ATOM 902 O O . LEU A 1 109 ? 4.302 8.229 -10.773 1.00 93.81 109 LEU A O 1
ATOM 906 N N . GLU A 1 110 ? 3.335 9.835 -9.534 1.00 94.12 110 GLU A N 1
ATOM 907 C CA . GLU A 1 110 ? 3.987 10.962 -10.217 1.00 94.12 110 GLU A CA 1
ATOM 908 C C . GLU A 1 110 ? 5.517 10.885 -10.105 1.00 94.12 110 GLU A C 1
ATOM 910 O O . GLU A 1 110 ? 6.231 11.047 -11.095 1.00 94.12 110 GLU A O 1
ATOM 915 N N . SER A 1 111 ? 6.027 10.570 -8.911 1.00 93.50 111 SER A N 1
ATOM 916 C CA . SER A 1 111 ? 7.466 10.427 -8.672 1.00 93.50 111 SER A CA 1
ATOM 917 C C . SER A 1 111 ? 8.056 9.247 -9.449 1.00 93.50 111 SER A C 1
ATOM 919 O O . SER A 1 111 ? 9.130 9.368 -10.032 1.00 93.50 111 SER A O 1
ATOM 921 N N . ILE A 1 112 ? 7.376 8.101 -9.489 1.00 91.69 112 ILE A N 1
ATOM 922 C CA . ILE A 1 112 ? 7.846 6.916 -10.219 1.00 91.69 112 ILE A CA 1
ATOM 923 C C . ILE A 1 112 ? 7.933 7.216 -11.713 1.00 91.69 112 ILE A C 1
ATOM 925 O O . ILE A 1 112 ? 8.970 6.948 -12.321 1.00 91.69 112 ILE A O 1
ATOM 929 N N . LYS A 1 113 ? 6.909 7.861 -12.274 1.00 91.88 113 LYS A N 1
ATOM 930 C CA . LYS A 1 113 ? 6.929 8.312 -13.663 1.00 91.88 113 LYS A CA 1
ATOM 931 C C . LYS A 1 113 ? 8.093 9.261 -13.934 1.00 91.88 113 LYS A C 1
ATOM 933 O O . LYS A 1 113 ? 8.833 9.070 -14.889 1.00 91.88 113 LYS A O 1
ATOM 938 N N . GLN A 1 114 ? 8.313 10.244 -13.065 1.00 92.12 114 GLN A N 1
A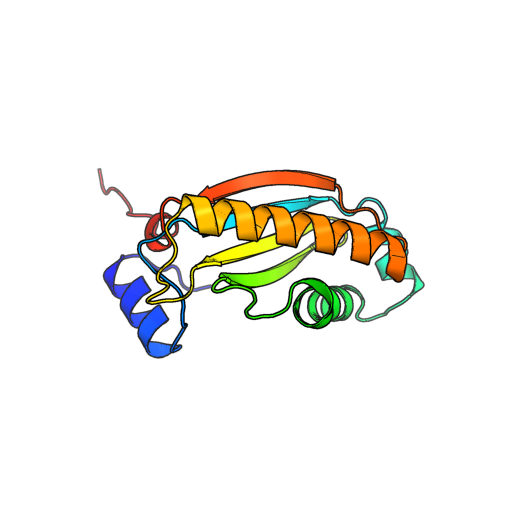TOM 939 C CA . GLN A 1 114 ? 9.379 11.228 -13.249 1.00 92.12 114 GLN A CA 1
ATOM 940 C C . GLN A 1 114 ? 10.795 10.638 -13.120 1.00 92.12 114 GLN A C 1
ATOM 942 O O . GLN A 1 114 ? 11.691 11.036 -13.863 1.00 92.12 114 GLN A O 1
ATOM 947 N N . TYR A 1 115 ? 11.027 9.742 -12.156 1.00 89.44 115 TYR A N 1
ATOM 948 C CA . TYR A 1 115 ? 12.374 9.260 -11.824 1.00 89.44 115 TYR A CA 1
ATOM 949 C C . TYR A 1 115 ? 12.751 7.941 -12.502 1.00 89.44 115 TYR A C 1
ATOM 951 O O . TYR A 1 115 ? 13.939 7.697 -12.714 1.00 89.44 115 TYR A O 1
ATOM 959 N N . LEU A 1 116 ? 11.775 7.081 -12.802 1.00 87.25 116 LEU A N 1
ATOM 960 C CA . LEU A 1 116 ? 12.002 5.762 -13.399 1.00 87.25 116 LEU A CA 1
ATOM 961 C C . LEU A 1 116 ? 11.466 5.638 -14.827 1.00 87.25 116 LEU A C 1
ATOM 963 O O . LEU A 1 116 ? 11.780 4.635 -15.463 1.00 87.25 116 LEU A O 1
ATOM 967 N N . ASP A 1 117 ? 10.711 6.628 -15.319 1.00 89.38 117 ASP A N 1
ATOM 968 C CA . ASP A 1 117 ? 10.021 6.582 -16.618 1.00 89.38 117 ASP A CA 1
ATOM 969 C C . ASP A 1 117 ? 9.101 5.351 -16.736 1.00 89.38 117 ASP A C 1
ATOM 971 O O . ASP A 1 117 ? 9.057 4.654 -17.747 1.00 89.38 117 ASP A O 1
ATOM 975 N N . LEU A 1 118 ? 8.410 5.043 -15.631 1.00 90.31 118 LEU A N 1
ATOM 976 C CA . LEU A 1 118 ? 7.463 3.936 -15.517 1.00 90.31 118 LEU A CA 1
ATOM 977 C C . LEU A 1 118 ? 6.049 4.471 -15.308 1.00 90.31 118 LEU A C 1
ATOM 979 O O . LEU A 1 118 ? 5.834 5.336 -14.456 1.00 90.31 118 LEU A O 1
ATOM 983 N N . ASP A 1 119 ? 5.085 3.901 -16.026 1.00 90.94 119 ASP A N 1
ATOM 984 C CA . ASP A 1 119 ? 3.668 4.149 -15.781 1.00 90.94 119 ASP A CA 1
ATOM 985 C C . ASP A 1 119 ? 3.095 3.012 -14.933 1.00 90.94 119 ASP A C 1
ATOM 987 O O . ASP A 1 119 ? 3.323 1.835 -15.201 1.00 90.94 119 ASP A O 1
ATOM 991 N N . LEU A 1 120 ? 2.373 3.382 -13.881 1.00 92.44 120 LEU A N 1
ATOM 992 C CA . LEU A 1 120 ? 1.679 2.463 -12.988 1.00 92.44 120 LEU A CA 1
ATOM 993 C C . LEU A 1 120 ? 0.193 2.764 -13.083 1.00 92.44 120 LEU A C 1
ATOM 995 O O . LEU A 1 120 ? -0.266 3.803 -12.598 1.00 92.44 120 LEU A O 1
ATOM 999 N N . ASP A 1 121 ? -0.542 1.848 -13.694 1.00 93.50 121 ASP A N 1
ATOM 1000 C CA . ASP A 1 121 ? -1.970 2.000 -13.916 1.00 93.50 121 ASP A CA 1
ATOM 1001 C C . ASP A 1 121 ? -2.730 1.343 -12.768 1.00 93.50 121 ASP A C 1
ATOM 1003 O O . ASP A 1 121 ? -2.544 0.164 -12.475 1.00 93.50 121 ASP A O 1
ATOM 1007 N N . LEU A 1 122 ? -3.576 2.111 -12.079 1.00 94.88 122 LEU A N 1
ATOM 1008 C CA . LEU A 1 122 ? -4.403 1.571 -11.003 1.00 94.88 122 LEU A CA 1
ATOM 1009 C C . LEU A 1 122 ? -5.486 0.664 -11.595 1.00 94.88 122 LEU A C 1
ATOM 1011 O O . LEU A 1 122 ? -6.427 1.155 -12.218 1.00 94.88 122 LEU A O 1
ATOM 1015 N N . GLU A 1 123 ? -5.391 -0.637 -11.346 1.00 93.88 123 GLU A N 1
ATOM 1016 C CA . GLU A 1 123 ? -6.402 -1.602 -11.780 1.00 93.88 123 GLU A CA 1
ATOM 1017 C C . GLU A 1 123 ? -7.523 -1.741 -10.756 1.00 93.88 123 GLU A C 1
ATOM 1019 O O . GLU A 1 123 ? -8.707 -1.736 -11.101 1.00 93.88 123 GLU A O 1
ATOM 1024 N N . GLN A 1 124 ? -7.155 -1.869 -9.480 1.00 93.38 124 GLN A N 1
ATOM 1025 C CA . GLN A 1 124 ? -8.114 -2.106 -8.413 1.00 93.38 124 GLN A CA 1
ATOM 1026 C C . GLN A 1 124 ? -7.695 -1.421 -7.116 1.00 93.38 124 GLN A C 1
ATOM 1028 O O . GLN A 1 124 ? -6.540 -1.460 -6.698 1.00 93.38 124 GLN A O 1
ATOM 1033 N N . MET A 1 125 ? -8.682 -0.846 -6.433 1.00 94.06 125 MET A N 1
ATOM 1034 C CA . MET A 1 125 ? -8.574 -0.421 -5.043 1.00 94.06 125 MET A CA 1
ATOM 1035 C C . MET A 1 125 ? -9.556 -1.238 -4.203 1.00 94.06 125 MET A C 1
ATOM 1037 O O . MET A 1 125 ? -10.761 -1.215 -4.451 1.00 94.06 125 MET A O 1
ATOM 1041 N N . THR A 1 126 ? -9.047 -1.929 -3.186 1.00 93.19 126 THR A N 1
ATOM 1042 C CA . THR A 1 126 ? -9.855 -2.670 -2.211 1.00 93.19 126 THR A CA 1
ATOM 1043 C C . THR A 1 126 ? -9.736 -2.015 -0.843 1.00 93.19 126 THR A C 1
ATOM 1045 O O . THR A 1 126 ? -8.634 -1.815 -0.332 1.00 93.19 126 THR A O 1
ATOM 1048 N N . VAL A 1 127 ? -10.877 -1.708 -0.226 1.00 93.19 127 VAL A N 1
ATOM 1049 C CA . VAL A 1 127 ? -10.940 -1.237 1.161 1.00 93.19 127 VAL A CA 1
ATOM 1050 C C . VAL A 1 127 ? -11.296 -2.416 2.052 1.00 93.19 127 VAL A C 1
ATOM 1052 O O . VAL A 1 127 ? -12.367 -3.006 1.92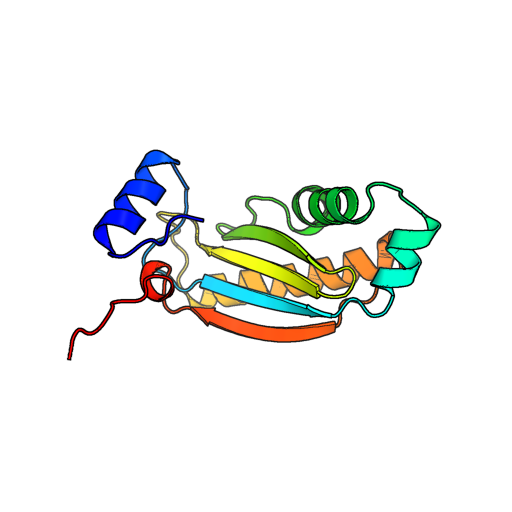8 1.00 93.19 127 VAL A O 1
ATOM 1055 N N . LEU A 1 128 ? -10.390 -2.758 2.957 1.00 90.06 128 LEU A N 1
ATOM 1056 C CA . LEU A 1 128 ? -10.634 -3.724 4.013 1.00 90.06 128 LEU A CA 1
ATOM 1057 C C . LEU A 1 128 ? -11.170 -2.960 5.226 1.00 90.06 128 LEU A C 1
ATOM 1059 O O . LEU A 1 128 ? -10.510 -2.019 5.665 1.00 90.06 128 LEU A O 1
ATOM 1063 N N . PRO A 1 129 ? -12.317 -3.347 5.813 1.00 87.50 129 PRO A N 1
ATOM 1064 C CA . PRO A 1 129 ? -12.862 -2.638 6.971 1.00 87.50 129 PRO A CA 1
ATOM 1065 C C . PRO A 1 129 ? -11.898 -2.657 8.161 1.00 87.50 129 PRO A C 1
ATOM 1067 O O . PRO A 1 129 ? -11.902 -1.729 8.963 1.00 87.50 129 PRO A O 1
ATOM 1070 N N . ASN A 1 130 ? -11.080 -3.709 8.268 1.00 88.81 130 ASN A N 1
ATOM 1071 C CA . ASN A 1 130 ? -9.977 -3.843 9.210 1.00 88.81 130 ASN A CA 1
ATOM 1072 C C . ASN A 1 130 ? -9.115 -5.075 8.879 1.00 88.81 130 ASN A C 1
ATOM 1074 O O . ASN A 1 130 ? -9.458 -5.859 7.990 1.00 88.81 130 ASN A O 1
ATOM 1078 N N . LEU A 1 131 ? -8.010 -5.275 9.609 1.00 84.25 131 LEU A N 1
ATOM 1079 C CA . LEU A 1 131 ? -7.116 -6.426 9.409 1.00 84.25 131 LEU A CA 1
ATOM 1080 C C . LEU A 1 131 ? -7.810 -7.781 9.625 1.00 84.25 131 LEU A C 1
ATOM 1082 O O . LEU A 1 131 ? -7.379 -8.774 9.042 1.00 84.25 131 LEU A O 1
ATOM 1086 N N . PHE A 1 132 ? -8.889 -7.846 10.413 1.00 83.62 132 PHE A N 1
ATOM 1087 C CA . PHE A 1 132 ? -9.631 -9.094 10.622 1.00 83.62 132 PHE A CA 1
ATOM 1088 C C . PHE A 1 132 ? -10.374 -9.567 9.378 1.00 83.62 132 PHE A C 1
ATOM 1090 O O . PHE A 1 132 ? -10.645 -10.757 9.280 1.00 83.62 132 PHE A O 1
ATOM 1097 N N . ALA A 1 133 ? -10.626 -8.694 8.399 1.00 81.50 133 ALA A N 1
ATOM 1098 C CA . ALA A 1 133 ? -11.187 -9.099 7.109 1.00 81.50 133 ALA A CA 1
ATOM 1099 C C . ALA A 1 133 ? -10.273 -10.065 6.328 1.00 81.50 133 ALA A C 1
ATOM 1101 O O . ALA A 1 133 ? -10.719 -10.713 5.387 1.00 81.50 133 ALA A O 1
ATOM 1102 N N . LEU A 1 134 ? -8.993 -10.172 6.711 1.00 75.44 134 LEU A N 1
ATOM 1103 C CA . LEU A 1 134 ? -8.054 -11.148 6.155 1.00 75.44 134 LEU A CA 1
ATOM 1104 C C . LEU A 1 134 ? -8.191 -12.540 6.789 1.00 75.44 134 LEU A 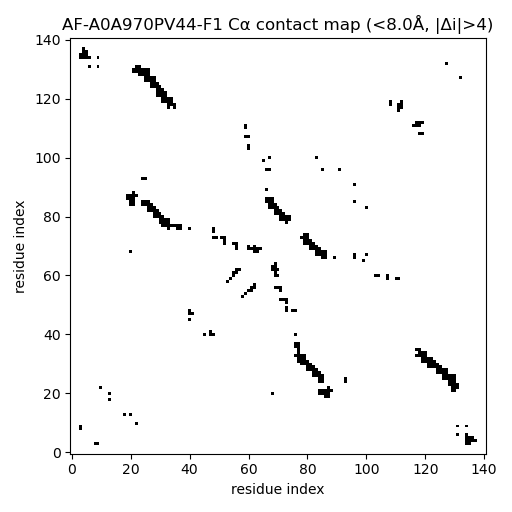C 1
ATOM 1106 O O . LEU A 1 134 ? -7.645 -13.505 6.253 1.00 75.44 134 LEU A O 1
ATOM 1110 N N . VAL A 1 135 ? -8.888 -12.657 7.923 1.00 77.94 135 VAL A N 1
ATOM 1111 C CA . VAL A 1 135 ? -9.195 -13.946 8.545 1.00 77.94 135 VAL A CA 1
ATOM 1112 C C . VAL A 1 135 ? -10.380 -14.538 7.795 1.00 77.94 135 VAL A C 1
ATOM 1114 O O . VAL A 1 135 ? -11.484 -14.001 7.839 1.00 77.94 135 VAL A O 1
ATOM 1117 N N . ARG A 1 136 ? -10.156 -15.656 7.103 1.00 60.78 136 ARG A N 1
ATOM 1118 C CA . ARG A 1 136 ? -11.255 -16.499 6.634 1.00 60.78 136 ARG A CA 1
ATOM 1119 C C . ARG A 1 136 ? -11.810 -17.204 7.865 1.00 60.78 136 ARG A C 1
ATOM 1121 O O . ARG A 1 136 ? -11.234 -18.190 8.310 1.00 60.78 136 ARG A O 1
ATOM 1128 N N . GLU A 1 137 ? -12.870 -16.664 8.457 1.00 49.94 137 GLU A N 1
ATOM 1129 C CA . GLU A 1 137 ? -13.701 -17.463 9.354 1.00 49.94 137 GLU A CA 1
ATOM 1130 C C . GLU A 1 137 ? -14.294 -18.569 8.478 1.00 49.94 137 GLU A C 1
ATOM 1132 O O . GLU A 1 137 ? -15.111 -18.308 7.598 1.00 49.94 137 GLU A O 1
ATOM 1137 N N . THR A 1 138 ? -13.781 -19.791 8.616 1.00 43.53 138 THR A N 1
ATOM 1138 C CA . THR A 1 138 ? -14.423 -20.962 8.033 1.00 43.53 138 THR A CA 1
ATOM 1139 C C . THR A 1 138 ? -15.765 -21.085 8.745 1.00 43.53 138 THR A C 1
ATOM 1141 O O . THR A 1 138 ? -15.823 -21.571 9.871 1.00 43.53 138 THR A O 1
ATOM 1144 N N . GLU A 1 139 ? -16.832 -20.562 8.144 1.00 36.16 139 GLU A N 1
ATOM 1145 C CA . GLU A 1 139 ? -18.191 -20.902 8.551 1.00 36.16 139 GLU A CA 1
ATOM 1146 C C . GLU A 1 139 ? -18.370 -22.398 8.261 1.00 36.16 139 GLU A C 1
ATOM 1148 O O . GLU A 1 139 ? -18.673 -22.807 7.140 1.00 36.16 139 GLU A O 1
ATOM 1153 N N . GLU A 1 140 ? -18.083 -23.235 9.260 1.00 35.28 140 GLU A N 1
ATOM 1154 C CA . GLU A 1 140 ? -18.536 -24.622 9.289 1.00 35.28 140 GLU A CA 1
ATOM 1155 C C . GLU A 1 140 ? -20.069 -24.589 9.256 1.00 35.28 140 GLU A C 1
ATOM 1157 O O . GLU A 1 140 ? -20.714 -24.164 10.216 1.00 35.28 140 GLU A O 1
ATOM 1162 N N . THR A 1 141 ? -20.633 -24.955 8.103 1.00 34.47 141 THR A N 1
ATOM 1163 C CA . THR A 1 141 ? -22.067 -25.230 7.937 1.00 34.47 141 THR A CA 1
ATOM 1164 C C . THR A 1 141 ? -22.351 -26.680 8.292 1.00 34.47 141 THR A C 1
ATOM 1166 O O . THR A 1 141 ? -21.535 -27.542 7.890 1.00 34.47 141 THR A O 1
#

Radius of gyration: 16.35 Å; Cα contacts (8 Å, |Δi|>4): 214; chains: 1; bounding box: 41×37×40 Å

Foldseek 3Di:
DDADADPVSVVVVCVVVVPQFDQQAKKKKWKWFWPCLVVLQVPPDPCRQVVVQCCCDPPQLDQADPQKGWHWHDPDSTIIMIIITGGHPDPDHNVRSVVVVVVSVVRSQVVCCVPVVIHIHTPDMDMDRGNCSSHPNPPPD

pLDDT: mean 84.69, std 12.85, range [34.47, 95.69]

Secondary structure (DSSP, 8-state):
-----SHHHHHHHHHHTT--B-SSS-EEEEEEE-TTHHHHHHHH-TTHHHHHHHHIIIIII-SEETTEEEEEEEEETTEEEEEEEEBTT-S--HHHHHHHHHHHHHHHHHHHHHHH----EEEEEEEESSGGGGS------

Nearest PDB structures (foldseek):
  6zxm-assembly3_E  TM=5.098E-01  e=1.274E-01  Leptospira biflexa serovar Patoc strain 'Patoc 1 (Paris)'
  3icl-assembly2_B  TM=4.791E-01  e=1.274E-01  Methylococcus capsulatus
  4iof-assembly1_A  TM=4.231E-01  e=7.374E-01  Homo sapiens
  7rze-assembly1_A  TM=4.264E-01  e=1.380E+00  Homo sapiens
  5wob-assembly2_C  TM=3.928E-01  e=7.851E-01  Homo sapiens

Mean predicted aligned error: 6.96 Å

Solvent-accessible surface area (backbone atoms only — not comparable to full-atom values): 7850 Å² total; per-residue (Å²): 132,88,82,57,71,39,66,66,57,47,51,50,51,39,59,74,70,62,54,67,51,33,61,73,46,53,26,40,39,38,37,25,38,24,86,58,24,61,61,58,32,68,78,72,32,103,58,28,60,65,51,48,30,50,44,46,30,65,72,55,67,26,57,71,51,96,60,27,35,41,45,56,45,59,79,46,63,41,36,38,39,39,41,37,34,37,26,50,88,55,92,67,54,70,67,59,48,50,52,52,50,53,52,50,51,53,56,35,53,54,46,41,32,72,77,67,74,43,65,72,45,80,74,46,79,46,78,34,71,17,58,54,73,73,36,62,69,77,77,84,125